Protein AF-A0A6A6KH48-F1 (afdb_monomer)

Nearest PDB structures (foldseek):
  6fg7-assembly2_B  TM=7.366E-01  e=2.816E-05  Arabidopsis thaliana
  4mn8-assembly1_A  TM=6.995E-01  e=1.441E-02  Arabidopsis thaliana
  6qwn-assembly2_B  TM=7.941E-01  e=2.959E-02  Arabidopsis thaliana
  6qxp-assembly4_D  TM=6.809E-01  e=1.587E-01  Arabidopsis
  6qwn-assembly3_C  TM=7.263E-01  e=3.901E-01  Arabidopsis thaliana

Structure (mmCIF, N/CA/C/O backbone):
data_AF-A0A6A6KH48-F1
#
_entry.id   AF-A0A6A6KH48-F1
#
loop_
_atom_site.group_PDB
_atom_site.id
_atom_site.type_symbol
_atom_site.label_atom_id
_atom_site.label_alt_id
_atom_site.label_comp_id
_atom_site.label_asym_id
_atom_site.label_entity_id
_atom_site.label_seq_id
_atom_site.pdbx_PDB_ins_code
_atom_site.Cartn_x
_atom_site.Cartn_y
_atom_site.Cartn_z
_atom_site.occupancy
_atom_site.B_iso_or_equiv
_atom_site.auth_seq_id
_atom_site.auth_comp_id
_atom_site.auth_asym_id
_atom_site.auth_atom_id
_atom_site.pdbx_PDB_model_num
ATOM 1 N N . MET A 1 1 ? 21.202 -3.342 -7.660 1.00 57.78 1 MET A N 1
ATOM 2 C CA . MET A 1 1 ? 19.992 -3.341 -6.816 1.00 57.78 1 MET A CA 1
ATOM 3 C C . MET A 1 1 ? 19.005 -4.214 -7.554 1.00 57.78 1 MET A C 1
ATOM 5 O O . MET A 1 1 ? 18.441 -3.749 -8.530 1.00 57.78 1 MET A O 1
ATOM 9 N N . GLU A 1 2 ? 18.923 -5.495 -7.211 1.00 64.00 2 GLU A N 1
ATOM 10 C CA . GLU A 1 2 ? 17.984 -6.399 -7.880 1.00 64.00 2 GLU A CA 1
ATOM 11 C C . GLU A 1 2 ? 16.726 -6.475 -7.026 1.00 64.00 2 GLU A C 1
ATOM 13 O O . GLU A 1 2 ? 16.739 -7.026 -5.925 1.00 64.00 2 GLU A O 1
ATOM 18 N N . LEU A 1 3 ? 15.670 -5.820 -7.511 1.00 76.50 3 LEU A N 1
ATOM 19 C CA . LEU A 1 3 ? 14.320 -6.083 -7.041 1.00 76.50 3 LEU A CA 1
ATOM 20 C C . LEU A 1 3 ? 13.912 -7.434 -7.623 1.00 76.50 3 LEU A C 1
ATOM 22 O O . LEU A 1 3 ? 14.024 -7.635 -8.829 1.00 76.50 3 LEU A O 1
ATOM 26 N N . SER A 1 4 ? 13.474 -8.355 -6.776 1.00 82.25 4 SER A N 1
ATOM 27 C CA . SER A 1 4 ? 13.043 -9.681 -7.226 1.00 82.25 4 SER A CA 1
ATOM 28 C C . SER A 1 4 ? 11.584 -9.661 -7.662 1.00 82.25 4 SER A C 1
ATOM 30 O O . SER A 1 4 ? 10.773 -9.049 -6.965 1.00 82.25 4 SER A O 1
ATOM 32 N N . GLY A 1 5 ? 11.233 -10.350 -8.754 1.00 84.81 5 GLY A N 1
ATOM 33 C CA . GLY A 1 5 ? 9.846 -10.578 -9.180 1.00 84.81 5 GLY A CA 1
ATOM 34 C C . GLY A 1 5 ? 9.162 -9.368 -9.833 1.00 84.81 5 GLY A C 1
ATOM 35 O O . GLY A 1 5 ? 7.945 -9.212 -9.730 1.00 84.81 5 GLY A O 1
ATOM 36 N N . LEU A 1 6 ? 9.943 -8.456 -10.420 1.00 90.75 6 LEU A N 1
ATOM 37 C CA . LEU A 1 6 ? 9.452 -7.333 -11.236 1.00 90.75 6 LEU A CA 1
ATOM 38 C C . LEU A 1 6 ? 9.896 -7.457 -12.704 1.00 90.75 6 LEU A C 1
ATOM 40 O O . LEU A 1 6 ? 9.805 -6.502 -13.466 1.00 90.75 6 LEU A O 1
ATOM 44 N N . GLU A 1 7 ? 10.379 -8.624 -13.125 1.00 92.50 7 GLU A N 1
ATOM 45 C CA . GLU A 1 7 ? 10.991 -8.853 -14.440 1.00 92.50 7 GLU A CA 1
ATOM 46 C C . GLU A 1 7 ? 9.991 -8.645 -15.591 1.00 92.50 7 GLU A C 1
ATOM 48 O O . GLU A 1 7 ? 10.371 -8.272 -16.698 1.00 92.50 7 GLU A O 1
ATOM 53 N N . SER A 1 8 ? 8.699 -8.847 -15.324 1.00 94.56 8 SER A N 1
ATOM 54 C CA . SER A 1 8 ? 7.602 -8.628 -16.278 1.00 94.56 8 SER A CA 1
ATOM 55 C C . SER A 1 8 ? 7.117 -7.174 -16.361 1.00 94.56 8 SER A C 1
ATOM 57 O O . SER A 1 8 ? 6.306 -6.853 -17.234 1.00 94.56 8 SER A O 1
ATOM 59 N N . TRP A 1 9 ? 7.576 -6.293 -15.466 1.00 94.38 9 TRP A N 1
ATOM 60 C CA . TRP A 1 9 ? 7.102 -4.916 -15.385 1.00 94.38 9 TRP A CA 1
ATOM 61 C C . TRP A 1 9 ? 7.766 -4.072 -16.464 1.00 94.38 9 TRP A C 1
ATOM 63 O O . TRP A 1 9 ? 8.947 -3.734 -16.393 1.00 94.38 9 TRP A O 1
ATOM 73 N N . ASN A 1 10 ? 6.981 -3.709 -17.470 1.00 92.56 10 ASN A N 1
ATOM 74 C CA . ASN A 1 10 ? 7.447 -2.936 -18.606 1.00 92.56 10 ASN A CA 1
ATOM 75 C C . ASN A 1 10 ? 6.444 -1.830 -18.925 1.00 92.56 10 ASN A C 1
ATOM 77 O O . ASN A 1 10 ? 5.284 -2.107 -19.214 1.00 92.56 10 ASN A O 1
ATOM 81 N N . SER A 1 11 ? 6.900 -0.577 -18.923 1.00 92.00 11 SER A N 1
ATOM 82 C CA . SER A 1 11 ? 6.059 0.597 -19.181 1.00 92.00 11 SER A CA 1
ATOM 83 C C . SER A 1 11 ? 5.429 0.626 -20.577 1.00 92.00 11 SER A C 1
ATOM 85 O O . SER A 1 11 ? 4.513 1.415 -20.803 1.00 92.00 11 SER A O 1
ATOM 87 N N . THR A 1 12 ? 5.891 -0.212 -21.511 1.00 95.25 12 THR A N 1
ATOM 88 C CA . THR A 1 12 ? 5.310 -0.337 -22.855 1.00 95.25 12 THR A CA 1
ATOM 89 C C . THR A 1 12 ? 4.220 -1.406 -22.964 1.00 95.25 12 THR A C 1
ATOM 91 O O . THR A 1 12 ? 3.587 -1.503 -24.016 1.00 95.25 12 THR A O 1
ATOM 94 N N . SER A 1 13 ? 3.981 -2.205 -21.917 1.00 92.44 13 SER A N 1
ATOM 95 C CA . SER A 1 13 ? 2.956 -3.253 -21.899 1.00 92.44 13 SER A CA 1
ATOM 96 C C . SER A 1 13 ? 1.802 -2.925 -20.951 1.00 92.44 13 SER A C 1
ATOM 98 O O . SER A 1 13 ? 1.909 -2.091 -20.052 1.00 92.44 13 SER A O 1
ATOM 100 N N . ASP A 1 14 ? 0.669 -3.596 -21.160 1.00 92.25 14 ASP A N 1
ATOM 101 C CA . ASP A 1 14 ? -0.470 -3.511 -20.249 1.00 92.25 14 ASP A CA 1
ATOM 102 C C . ASP A 1 14 ? -0.103 -4.120 -18.885 1.00 92.25 14 ASP A C 1
ATOM 104 O O . ASP A 1 14 ? 0.213 -5.311 -18.787 1.00 92.25 14 ASP A O 1
ATOM 108 N N . CYS A 1 15 ? -0.202 -3.298 -17.836 1.00 93.06 15 CYS A N 1
ATOM 109 C CA . CYS A 1 15 ? 0.113 -3.666 -16.459 1.00 93.06 15 CYS A CA 1
ATOM 110 C C . CYS A 1 15 ? -0.681 -4.860 -15.929 1.00 93.06 15 CYS A C 1
ATOM 112 O O . CYS A 1 15 ? -0.231 -5.539 -15.013 1.00 93.06 15 CYS A O 1
ATOM 114 N N . CYS A 1 16 ? -1.831 -5.170 -16.525 1.00 93.81 16 CYS A N 1
ATOM 115 C CA . CYS A 1 16 ? -2.635 -6.322 -16.146 1.00 93.81 16 CYS A CA 1
ATOM 116 C C . CYS A 1 16 ? -1.995 -7.669 -16.517 1.00 93.81 16 CYS A C 1
ATOM 118 O O . CYS A 1 16 ? -2.468 -8.707 -16.051 1.00 93.81 16 CYS A O 1
ATOM 120 N N . HIS A 1 17 ? -0.921 -7.652 -17.314 1.00 93.06 17 HIS A N 1
ATOM 121 C CA . HIS A 1 17 ? -0.080 -8.813 -17.608 1.00 93.06 17 HIS A CA 1
ATOM 122 C C . HIS A 1 17 ? 1.197 -8.861 -16.764 1.00 93.06 17 HIS A C 1
ATOM 124 O O . HIS A 1 17 ? 1.935 -9.841 -16.850 1.00 93.06 17 HIS A O 1
ATOM 130 N N . TRP A 1 18 ? 1.483 -7.823 -15.974 1.00 95.25 18 TRP A N 1
ATOM 131 C CA . TRP A 1 18 ? 2.636 -7.839 -15.086 1.00 95.25 18 TRP A CA 1
ATOM 132 C C . TRP A 1 18 ? 2.400 -8.853 -13.970 1.00 95.25 18 TRP A C 1
ATOM 134 O O . TRP A 1 18 ? 1.316 -8.946 -13.386 1.00 95.25 18 TRP A O 1
ATOM 144 N N . GLU A 1 19 ? 3.436 -9.615 -13.646 1.00 94.19 19 GLU A N 1
ATOM 145 C CA . GLU A 1 19 ? 3.440 -10.443 -12.452 1.00 94.19 19 GLU A CA 1
ATOM 146 C C . GLU A 1 19 ? 3.112 -9.582 -11.238 1.00 94.19 19 GLU A C 1
ATOM 148 O O . GLU A 1 19 ? 3.471 -8.404 -11.165 1.00 94.19 19 GLU A O 1
ATOM 153 N N . ARG A 1 20 ? 2.400 -10.191 -10.284 1.00 95.69 20 ARG A N 1
ATOM 154 C CA . ARG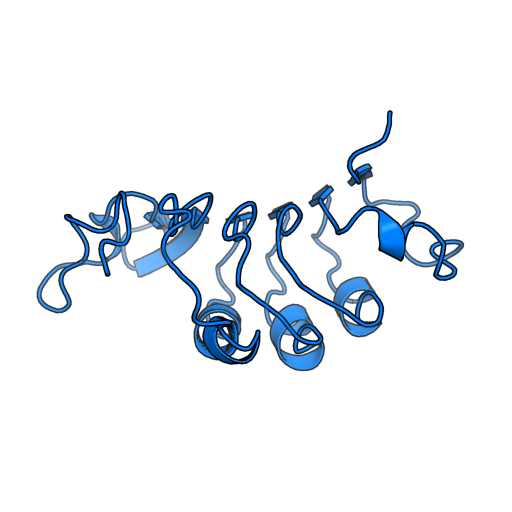 A 1 20 ? 1.967 -9.553 -9.032 1.00 95.69 20 ARG A CA 1
ATOM 155 C C . ARG A 1 20 ? 0.955 -8.413 -9.178 1.00 95.69 20 ARG A C 1
ATOM 157 O O . ARG A 1 20 ? 0.502 -7.871 -8.169 1.00 95.69 20 ARG A O 1
ATOM 164 N N . VAL A 1 21 ? 0.509 -8.123 -10.396 1.00 96.25 21 VAL A N 1
ATOM 165 C CA . VAL A 1 21 ? -0.643 -7.265 -10.669 1.00 96.25 21 VAL A CA 1
ATOM 166 C C . VAL A 1 21 ? -1.827 -8.152 -11.057 1.00 96.25 21 VAL A C 1
ATOM 168 O O . VAL A 1 21 ? -1.708 -9.079 -11.854 1.00 96.25 21 VAL A O 1
ATOM 171 N N . ARG A 1 22 ? -3.010 -7.901 -10.487 1.00 96.25 22 ARG A N 1
ATOM 172 C CA . ARG A 1 22 ? -4.270 -8.412 -11.054 1.00 96.25 22 ARG A CA 1
ATOM 173 C C . ARG A 1 22 ? -5.224 -7.268 -11.301 1.00 96.25 22 ARG A C 1
ATOM 175 O O . ARG A 1 22 ? -5.400 -6.399 -10.443 1.00 96.25 22 ARG A O 1
ATOM 182 N N . CYS A 1 23 ? -5.904 -7.349 -12.434 1.00 95.25 23 CYS A N 1
ATOM 183 C CA . CYS A 1 23 ? -6.929 -6.404 -12.827 1.00 95.25 23 CYS A CA 1
ATOM 184 C C . CYS A 1 23 ? -8.312 -7.044 -12.908 1.00 95.25 23 CYS A C 1
ATOM 186 O O . CYS A 1 23 ? -8.451 -8.234 -13.187 1.00 95.25 23 CYS A O 1
ATOM 188 N N . HIS A 1 24 ? -9.334 -6.209 -12.767 1.00 91.00 24 HIS A N 1
ATOM 189 C CA . HIS A 1 24 ? -10.700 -6.501 -13.177 1.00 91.00 24 HIS A CA 1
ATOM 190 C C . HIS A 1 24 ? -10.957 -5.830 -14.538 1.00 91.00 24 HIS A C 1
ATOM 192 O O . HIS A 1 24 ? -10.809 -4.613 -14.664 1.00 91.00 24 HIS A O 1
ATOM 198 N N . ASN A 1 25 ? -11.330 -6.621 -15.554 1.00 78.69 25 ASN A N 1
ATOM 199 C CA . ASN A 1 25 ? -11.654 -6.170 -16.919 1.00 78.69 25 ASN A CA 1
ATOM 200 C C . ASN A 1 25 ? -10.556 -5.289 -17.554 1.00 78.69 25 ASN A C 1
ATOM 202 O O . ASN A 1 25 ? -10.840 -4.212 -18.071 1.00 78.69 25 ASN A O 1
ATOM 206 N N . SER A 1 26 ? -9.301 -5.745 -17.462 1.00 69.06 26 SER A N 1
ATOM 207 C CA . SER A 1 26 ? -8.091 -5.206 -18.121 1.00 69.06 26 SER A CA 1
ATOM 208 C C . SER A 1 26 ? -7.739 -3.724 -17.912 1.00 69.06 26 SER A C 1
ATOM 210 O O . SER A 1 26 ? -6.793 -3.247 -18.518 1.00 69.06 26 SER A O 1
ATOM 212 N N . GLN A 1 27 ? -8.451 -2.969 -17.068 1.00 74.94 27 GLN A N 1
ATOM 213 C CA . GLN A 1 27 ? -8.149 -1.538 -16.852 1.00 74.94 27 GLN A CA 1
ATOM 214 C C . GLN A 1 27 ? -8.190 -1.090 -15.390 1.00 74.94 27 GLN A C 1
ATOM 216 O O . GLN A 1 27 ? -7.888 0.060 -15.080 1.00 74.94 27 GLN A O 1
ATOM 221 N N . LYS A 1 28 ? -8.587 -1.971 -14.467 1.00 89.94 28 LYS A N 1
ATOM 222 C CA . LYS A 1 28 ? -8.730 -1.628 -13.049 1.00 89.94 28 LYS A CA 1
ATOM 223 C C . LYS A 1 28 ? -7.870 -2.549 -12.213 1.00 89.94 28 LYS A C 1
ATOM 225 O O . LYS A 1 28 ? -8.266 -3.687 -11.978 1.00 89.94 28 LYS A O 1
ATOM 230 N N . VAL A 1 29 ? -6.715 -2.067 -11.761 1.00 95.94 29 VAL A N 1
ATOM 231 C CA . VAL A 1 29 ? -5.842 -2.821 -10.853 1.00 95.94 29 VAL A CA 1
ATOM 232 C C . VAL A 1 29 ? -6.577 -3.045 -9.532 1.00 95.94 29 VAL A C 1
ATOM 234 O O . VAL A 1 29 ? -6.911 -2.096 -8.826 1.00 95.94 29 VAL A O 1
ATOM 237 N N . THR A 1 30 ? -6.857 -4.302 -9.204 1.00 97.38 30 THR A N 1
ATOM 238 C CA . THR A 1 30 ? -7.584 -4.698 -7.988 1.00 97.38 30 THR A CA 1
ATOM 239 C C . THR A 1 30 ? -6.691 -5.381 -6.962 1.00 97.38 30 THR A C 1
ATOM 241 O O . THR A 1 30 ? -7.030 -5.403 -5.781 1.00 97.38 30 THR A O 1
ATOM 244 N N . ARG A 1 31 ? -5.562 -5.951 -7.388 1.00 97.75 31 ARG A N 1
ATOM 245 C CA . ARG A 1 31 ? -4.588 -6.583 -6.496 1.00 97.75 31 ARG A CA 1
ATOM 246 C C . ARG A 1 31 ? -3.186 -6.182 -6.904 1.00 97.75 31 ARG A C 1
ATOM 248 O O . ARG A 1 31 ? -2.842 -6.298 -8.079 1.00 97.75 31 ARG A O 1
ATOM 255 N N . LEU A 1 32 ? -2.410 -5.764 -5.916 1.00 97.69 32 LEU A N 1
ATOM 256 C CA . LEU A 1 32 ? -1.000 -5.460 -6.058 1.00 97.69 32 LEU A CA 1
ATOM 257 C C . LEU A 1 32 ? -0.225 -6.167 -4.943 1.00 97.69 32 LEU A C 1
ATOM 259 O O . LEU A 1 32 ? -0.528 -5.982 -3.765 1.00 97.69 32 LEU A O 1
ATOM 263 N N . ASP A 1 33 ? 0.716 -7.019 -5.335 1.00 97.00 33 ASP A N 1
ATOM 264 C CA . ASP A 1 33 ? 1.464 -7.908 -4.445 1.00 97.00 33 ASP A CA 1
ATOM 265 C C . ASP A 1 33 ? 2.960 -7.552 -4.485 1.00 97.00 33 ASP A C 1
ATOM 267 O O . ASP A 1 33 ? 3.709 -7.988 -5.348 1.00 97.00 33 ASP A O 1
ATOM 271 N N . LEU A 1 34 ? 3.392 -6.671 -3.590 1.00 94.69 34 LEU A N 1
ATOM 272 C CA . LEU A 1 34 ? 4.764 -6.162 -3.490 1.00 94.69 34 LEU A CA 1
ATOM 273 C C . LEU A 1 34 ? 5.470 -6.732 -2.258 1.00 94.69 34 LEU A C 1
ATOM 275 O O . LEU A 1 34 ? 6.318 -6.068 -1.660 1.00 94.69 34 LEU A O 1
ATOM 279 N N . PHE A 1 35 ? 5.101 -7.947 -1.858 1.00 93.44 35 PHE A N 1
ATOM 280 C CA . PHE A 1 35 ? 5.777 -8.671 -0.795 1.00 93.44 35 PHE A CA 1
ATOM 281 C C . PHE A 1 35 ? 7.225 -8.984 -1.200 1.00 93.44 35 PHE A C 1
ATOM 283 O O . PHE A 1 35 ? 7.472 -9.477 -2.304 1.00 93.44 35 PHE A O 1
ATOM 290 N N . HIS A 1 36 ? 8.178 -8.748 -0.292 1.00 91.00 36 HIS A N 1
ATOM 291 C CA . HIS A 1 36 ? 9.559 -9.239 -0.409 1.00 91.00 36 HIS A CA 1
ATOM 292 C C . HIS A 1 36 ? 10.249 -8.895 -1.748 1.00 91.00 36 HIS A C 1
ATOM 294 O O . HIS A 1 36 ? 10.901 -9.733 -2.377 1.00 91.00 36 HIS A O 1
ATOM 300 N N . LEU A 1 37 ? 10.123 -7.642 -2.202 1.00 87.56 37 LEU A N 1
ATOM 301 C CA . LEU A 1 37 ? 10.805 -7.155 -3.409 1.00 87.56 37 LEU A CA 1
ATOM 302 C C . LEU A 1 37 ? 12.311 -7.017 -3.208 1.00 87.56 37 LEU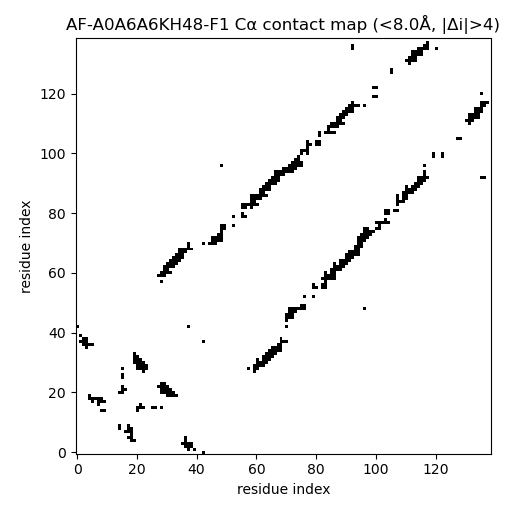 A C 1
ATOM 304 O O . LEU A 1 37 ? 13.065 -7.107 -4.175 1.00 87.56 37 LEU A O 1
ATOM 308 N N . THR A 1 38 ? 12.752 -6.796 -1.973 1.00 78.00 38 THR A N 1
ATOM 309 C CA . THR A 1 38 ? 14.140 -6.500 -1.597 1.00 78.00 38 THR A CA 1
ATOM 310 C C . THR A 1 38 ? 14.748 -7.637 -0.762 1.00 78.00 38 THR A C 1
ATOM 312 O O . THR A 1 38 ? 15.027 -7.454 0.420 1.00 78.00 38 THR A O 1
ATOM 315 N N . PRO A 1 39 ? 15.001 -8.822 -1.356 1.00 65.94 39 PRO A N 1
ATOM 316 C CA . PRO A 1 39 ? 15.526 -9.988 -0.637 1.00 65.94 39 PRO A CA 1
ATOM 317 C C . PRO A 1 39 ? 16.997 -9.838 -0.217 1.00 65.94 39 PRO A C 1
ATOM 319 O O . PRO A 1 39 ? 17.510 -10.621 0.582 1.00 65.94 39 PRO A O 1
ATOM 322 N N . SER A 1 40 ? 17.721 -8.869 -0.785 1.00 62.53 40 SER A N 1
ATOM 323 C CA . SER A 1 40 ? 19.152 -8.720 -0.542 1.00 62.53 40 SER A CA 1
ATOM 324 C C . SER A 1 40 ? 19.436 -7.947 0.746 1.00 62.53 40 SER A C 1
ATOM 326 O O . SER A 1 40 ? 19.304 -6.725 0.797 1.00 62.53 40 SER A O 1
ATOM 328 N N . LEU A 1 41 ? 19.978 -8.656 1.741 1.00 55.38 41 LEU A N 1
ATOM 329 C CA . LEU A 1 41 ? 20.570 -8.101 2.971 1.00 55.38 41 LEU A CA 1
ATOM 330 C C . LEU A 1 41 ? 21.716 -7.099 2.712 1.00 55.38 41 LEU A C 1
ATOM 332 O O . LEU A 1 41 ? 22.147 -6.400 3.627 1.00 55.38 41 LEU A O 1
ATOM 336 N N . ALA A 1 42 ? 22.236 -7.020 1.480 1.00 56.16 42 ALA A N 1
ATOM 337 C CA . ALA A 1 42 ? 23.272 -6.059 1.101 1.00 56.16 42 ALA A CA 1
ATOM 338 C C . ALA A 1 42 ? 22.730 -4.628 0.921 1.00 56.16 42 ALA A C 1
ATOM 340 O O . ALA A 1 42 ? 23.510 -3.687 0.733 1.00 56.16 42 ALA A O 1
ATOM 341 N N . MET A 1 43 ? 21.408 -4.438 0.966 1.00 60.56 43 MET A N 1
ATOM 342 C CA . MET A 1 43 ? 20.790 -3.130 0.807 1.00 60.56 43 MET A CA 1
ATOM 343 C C . MET A 1 43 ? 20.932 -2.311 2.101 1.00 60.56 43 MET A C 1
ATOM 345 O O . MET A 1 43 ? 20.138 -2.397 3.026 1.00 60.56 43 MET A O 1
ATOM 349 N N . LYS A 1 44 ? 21.974 -1.475 2.172 1.00 61.53 44 LYS A N 1
ATOM 350 C CA . LYS A 1 44 ? 22.143 -0.490 3.263 1.00 61.53 44 LYS A CA 1
ATOM 351 C C . LYS A 1 44 ? 21.215 0.721 3.128 1.00 61.53 44 LYS A C 1
ATOM 353 O O . LYS A 1 44 ? 21.099 1.515 4.058 1.00 61.53 44 LYS A O 1
ATOM 358 N N . THR A 1 45 ? 20.612 0.909 1.957 1.00 71.25 45 THR A N 1
ATOM 359 C CA . THR A 1 45 ? 19.846 2.112 1.644 1.00 71.25 45 THR A CA 1
ATOM 360 C C . THR A 1 45 ? 18.427 1.976 2.158 1.00 71.25 45 THR A C 1
ATOM 362 O O . THR A 1 45 ? 17.635 1.191 1.644 1.00 71.25 45 THR A O 1
ATOM 365 N N . LEU A 1 46 ? 18.110 2.780 3.163 1.00 80.19 46 LEU A N 1
ATOM 366 C CA . LEU A 1 46 ? 16.755 2.922 3.661 1.00 80.19 46 LEU A CA 1
ATOM 367 C C . LEU A 1 46 ? 15.907 3.715 2.657 1.00 80.19 46 LEU A C 1
ATOM 369 O O . LEU A 1 46 ? 16.345 4.746 2.142 1.00 80.19 46 LEU A O 1
ATOM 373 N N . VAL A 1 47 ? 14.683 3.255 2.411 1.00 88.44 47 VAL A N 1
ATOM 374 C CA . VAL A 1 47 ? 13.727 3.885 1.493 1.00 88.44 47 VAL A CA 1
ATOM 375 C C . VAL A 1 47 ? 12.616 4.517 2.320 1.00 88.44 47 VAL A C 1
ATOM 377 O O . VAL A 1 47 ? 12.024 3.855 3.164 1.00 88.44 47 VAL A O 1
ATOM 380 N N . LYS A 1 48 ? 12.326 5.803 2.115 1.00 92.06 48 LYS A N 1
ATOM 381 C CA . LYS A 1 48 ? 11.216 6.456 2.823 1.00 92.06 48 LYS A CA 1
ATOM 382 C C . LYS A 1 48 ? 9.871 5.904 2.347 1.00 92.06 48 LYS A C 1
ATOM 384 O O . LYS A 1 48 ? 9.694 5.649 1.158 1.00 92.06 48 LYS A O 1
ATOM 389 N N . SER A 1 49 ? 8.918 5.795 3.264 1.00 91.75 49 SER A N 1
ATOM 390 C CA . SER A 1 49 ? 7.526 5.396 3.026 1.00 91.75 49 SER A CA 1
ATOM 391 C C . SER A 1 49 ? 6.821 6.234 1.953 1.00 91.75 49 SER A C 1
ATOM 393 O O . SER A 1 49 ? 5.899 5.733 1.314 1.00 91.75 49 SER A O 1
ATOM 395 N N . ASP A 1 50 ? 7.291 7.455 1.677 1.00 90.31 50 ASP A N 1
ATOM 396 C CA . ASP A 1 50 ? 6.823 8.311 0.576 1.00 90.31 50 ASP A CA 1
ATOM 397 C C . ASP A 1 50 ? 6.869 7.617 -0.798 1.00 90.31 50 ASP A C 1
ATOM 399 O O . ASP A 1 50 ? 6.080 7.949 -1.683 1.00 90.31 50 ASP A O 1
ATOM 403 N N . VAL A 1 51 ? 7.733 6.607 -0.979 1.00 90.06 51 VAL A N 1
ATOM 404 C CA . VAL A 1 51 ? 7.785 5.784 -2.203 1.00 90.06 51 VAL A CA 1
ATOM 405 C C . VAL A 1 51 ? 6.453 5.081 -2.504 1.00 90.06 51 VAL A C 1
ATOM 407 O O . VAL A 1 51 ? 6.175 4.741 -3.651 1.00 90.06 51 VAL A O 1
ATOM 410 N N . LEU A 1 52 ? 5.609 4.885 -1.485 1.00 92.25 52 LEU A N 1
ATOM 411 C CA . LEU A 1 52 ? 4.298 4.247 -1.597 1.00 92.25 52 LEU A CA 1
ATOM 412 C C . LEU A 1 52 ? 3.209 5.209 -2.092 1.00 92.25 52 LEU A C 1
ATOM 414 O O . LEU A 1 52 ? 2.134 4.755 -2.479 1.00 92.25 52 LEU A O 1
ATOM 418 N N . ALA A 1 53 ? 3.461 6.524 -2.113 1.00 93.06 53 ALA A N 1
ATOM 419 C CA . ALA A 1 53 ? 2.454 7.530 -2.452 1.00 93.06 53 ALA A CA 1
ATOM 420 C C . ALA A 1 53 ? 1.751 7.299 -3.808 1.00 93.06 53 ALA A C 1
ATOM 422 O O . ALA A 1 53 ? 0.529 7.455 -3.868 1.00 93.06 53 ALA A O 1
ATOM 423 N N . PRO A 1 54 ? 2.436 6.869 -4.889 1.00 93.75 54 PRO A N 1
ATOM 424 C CA . PRO A 1 54 ? 1.765 6.548 -6.147 1.00 93.75 54 PRO A CA 1
ATOM 425 C C . PRO A 1 54 ? 0.715 5.436 -6.012 1.00 93.75 54 PRO A C 1
ATOM 427 O O . PRO A 1 54 ? -0.335 5.520 -6.647 1.00 93.75 54 PRO A O 1
ATOM 430 N N . LEU A 1 55 ? 0.952 4.441 -5.148 1.00 94.31 55 LEU A N 1
ATOM 431 C CA . LEU A 1 55 ? 0.047 3.303 -4.941 1.00 94.31 55 LEU A CA 1
ATOM 432 C C . LEU A 1 55 ? -1.303 3.749 -4.374 1.00 94.31 55 LEU A C 1
ATOM 434 O O . LEU A 1 55 ? -2.341 3.173 -4.692 1.00 94.31 55 LEU A O 1
ATOM 438 N N . PHE A 1 56 ? -1.299 4.818 -3.580 1.00 93.06 56 PHE A N 1
ATOM 439 C CA . PHE A 1 56 ? -2.492 5.374 -2.950 1.00 93.06 56 PHE A CA 1
ATOM 440 C C . PHE A 1 56 ? -3.456 6.055 -3.932 1.00 93.06 56 PHE A C 1
ATOM 442 O O . PHE A 1 56 ? -4.590 6.356 -3.566 1.00 93.06 56 PHE A O 1
ATOM 449 N N . HIS A 1 57 ? -3.065 6.253 -5.195 1.00 94.06 57 HIS A N 1
ATOM 450 C CA . HIS A 1 57 ? -3.970 6.720 -6.252 1.00 94.06 57 HIS A CA 1
ATOM 451 C C . HIS A 1 57 ? -4.796 5.588 -6.881 1.00 94.06 57 HIS A C 1
ATOM 453 O O . HIS A 1 57 ? -5.759 5.853 -7.601 1.00 94.06 57 HIS A O 1
ATOM 459 N N . LEU A 1 58 ? -4.466 4.324 -6.600 1.00 94.31 58 LEU A N 1
ATOM 460 C CA . LEU A 1 58 ? -5.156 3.160 -7.149 1.00 94.31 58 LEU A CA 1
ATOM 461 C C . LEU A 1 58 ? -6.424 2.841 -6.340 1.00 94.31 58 LEU A C 1
ATOM 463 O O . LEU A 1 58 ? -6.516 1.823 -5.659 1.00 94.31 58 LEU A O 1
ATOM 467 N N . GLN A 1 59 ? -7.440 3.702 -6.440 1.00 94.50 59 GLN A N 1
ATOM 468 C CA . GLN A 1 59 ? -8.709 3.581 -5.697 1.00 94.50 59 GLN A CA 1
ATOM 469 C C . GLN A 1 59 ? -9.491 2.285 -5.990 1.00 94.50 59 GLN A C 1
ATOM 471 O O . GLN A 1 59 ? -10.445 1.948 -5.286 1.00 94.50 59 GLN A O 1
ATOM 476 N N . THR A 1 60 ? -9.114 1.554 -7.040 1.00 96.06 60 THR A N 1
ATOM 477 C CA . THR A 1 60 ? -9.680 0.251 -7.405 1.00 96.06 60 THR A CA 1
ATOM 478 C C . THR A 1 60 ? -9.075 -0.917 -6.628 1.00 96.06 60 THR A C 1
ATOM 480 O O . THR A 1 60 ? -9.594 -2.028 -6.740 1.00 96.06 60 THR A O 1
ATOM 483 N N . LEU A 1 61 ? -8.004 -0.698 -5.855 1.00 97.44 61 LEU A N 1
ATOM 484 C CA . LEU A 1 61 ? -7.365 -1.750 -5.071 1.00 97.44 61 LEU A CA 1
ATOM 485 C C . LEU A 1 61 ? -8.323 -2.337 -4.036 1.00 97.44 61 LEU A C 1
ATOM 487 O O . LEU A 1 61 ? -8.969 -1.629 -3.270 1.00 97.44 61 LEU A O 1
ATOM 491 N N . ILE A 1 62 ? -8.350 -3.664 -4.015 1.00 97.62 62 ILE A N 1
ATOM 492 C CA . ILE A 1 62 ? -9.029 -4.514 -3.035 1.00 97.62 62 ILE A CA 1
ATOM 493 C C . ILE A 1 62 ? -7.982 -5.185 -2.137 1.00 97.62 62 ILE A C 1
ATOM 495 O O . ILE A 1 62 ? -8.219 -5.398 -0.949 1.00 97.62 62 ILE A O 1
ATOM 499 N N . PHE A 1 63 ? -6.810 -5.493 -2.694 1.00 98.06 63 PHE A N 1
ATOM 500 C CA . PHE A 1 63 ? -5.698 -6.135 -2.002 1.00 98.06 63 PHE A CA 1
ATOM 501 C C . PHE A 1 63 ? -4.404 -5.368 -2.266 1.00 98.06 63 PHE A C 1
ATOM 503 O O . PHE A 1 63 ? -4.041 -5.165 -3.428 1.00 98.06 63 PHE A O 1
ATOM 510 N N . LEU A 1 64 ? -3.699 -5.013 -1.194 1.00 97.94 64 LEU A N 1
ATOM 511 C CA . LEU A 1 64 ? -2.361 -4.439 -1.244 1.00 97.94 64 LEU A CA 1
ATOM 512 C C . LEU A 1 64 ? -1.454 -5.169 -0.253 1.00 97.94 64 LEU A C 1
ATOM 514 O O . LEU A 1 64 ? -1.739 -5.199 0.943 1.00 97.94 64 LEU A O 1
ATOM 518 N N . ASP A 1 65 ? -0.357 -5.720 -0.758 1.00 97.31 65 ASP A N 1
ATOM 519 C CA . ASP A 1 65 ? 0.719 -6.267 0.063 1.00 97.31 65 ASP A CA 1
ATOM 520 C C . ASP A 1 65 ? 2.008 -5.501 -0.225 1.00 97.31 65 ASP A C 1
ATOM 522 O O . ASP A 1 65 ? 2.425 -5.405 -1.372 1.00 97.31 65 ASP A O 1
ATOM 526 N N . ILE A 1 66 ? 2.596 -4.900 0.804 1.00 94.56 66 ILE A N 1
ATOM 527 C CA . ILE A 1 66 ? 3.894 -4.208 0.773 1.00 94.56 66 ILE A CA 1
ATOM 528 C C . ILE A 1 66 ? 4.820 -4.749 1.870 1.00 94.56 66 ILE A C 1
ATOM 530 O O . ILE A 1 66 ? 5.783 -4.089 2.277 1.00 94.56 66 ILE A O 1
ATOM 534 N N . SER A 1 67 ? 4.487 -5.914 2.420 1.00 93.69 67 SER A N 1
ATOM 535 C CA . SER A 1 67 ? 5.149 -6.477 3.585 1.00 93.69 67 SER A CA 1
ATOM 536 C C . SER A 1 67 ? 6.514 -7.088 3.234 1.00 93.69 67 SER A C 1
ATOM 538 O O . SER A 1 67 ? 6.838 -7.350 2.076 1.00 93.69 67 SER A O 1
ATOM 540 N N . TYR A 1 68 ? 7.364 -7.262 4.244 1.00 91.19 68 TYR A N 1
ATOM 541 C CA . TYR A 1 68 ? 8.676 -7.920 4.129 1.00 91.19 68 TYR A CA 1
ATOM 542 C C . TYR A 1 68 ? 9.653 -7.289 3.133 1.00 91.19 68 TYR A C 1
ATOM 544 O O . TYR A 1 68 ? 10.529 -7.970 2.605 1.00 91.19 68 TYR A O 1
ATOM 552 N N . ASN A 1 69 ? 9.561 -5.977 2.904 1.00 88.75 69 ASN A N 1
ATOM 553 C CA . ASN A 1 69 ? 10.595 -5.254 2.165 1.00 88.75 69 ASN A CA 1
ATOM 554 C C . ASN A 1 69 ? 11.750 -4.791 3.075 1.00 88.75 69 ASN A C 1
ATOM 556 O O . 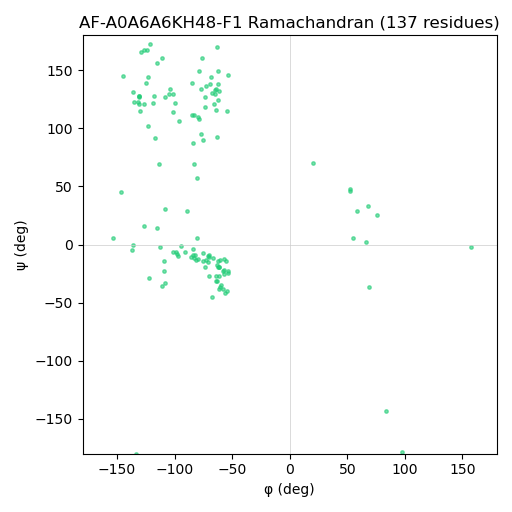ASN A 1 69 ? 12.794 -4.376 2.577 1.00 88.75 69 ASN A O 1
ATOM 560 N N . GLY A 1 70 ? 11.612 -4.870 4.405 1.00 87.75 70 GLY A N 1
ATOM 561 C CA . GLY A 1 70 ? 12.684 -4.680 5.396 1.00 87.75 70 GLY A CA 1
ATOM 562 C C . GLY A 1 70 ? 13.237 -3.253 5.536 1.00 87.75 70 GLY A C 1
ATOM 563 O O . GLY A 1 70 ? 13.511 -2.805 6.645 1.00 87.75 70 GLY A O 1
ATOM 564 N N . HIS A 1 71 ? 13.350 -2.500 4.442 1.00 86.81 71 HIS A N 1
ATOM 565 C CA . HIS A 1 71 ? 14.050 -1.216 4.347 1.00 86.81 71 HIS A CA 1
ATOM 566 C C . HIS A 1 71 ? 13.123 -0.023 4.091 1.00 86.81 71 HIS A C 1
ATOM 568 O O . HIS A 1 71 ? 13.604 1.111 4.028 1.00 86.81 71 HIS A O 1
ATOM 574 N N . ILE A 1 72 ? 11.813 -0.254 3.944 1.00 90.00 72 ILE A N 1
ATOM 575 C CA . ILE A 1 72 ? 10.824 0.827 3.885 1.00 90.00 72 ILE A CA 1
ATOM 576 C C . ILE A 1 72 ? 10.673 1.394 5.297 1.00 90.00 72 ILE A C 1
ATOM 578 O O . ILE A 1 72 ? 10.288 0.663 6.207 1.00 90.00 72 ILE A O 1
ATOM 582 N N . GLN A 1 73 ? 10.991 2.674 5.479 1.00 91.38 73 GLN A N 1
ATOM 583 C CA . GLN A 1 73 ? 11.026 3.345 6.777 1.00 91.38 73 GLN A CA 1
ATOM 584 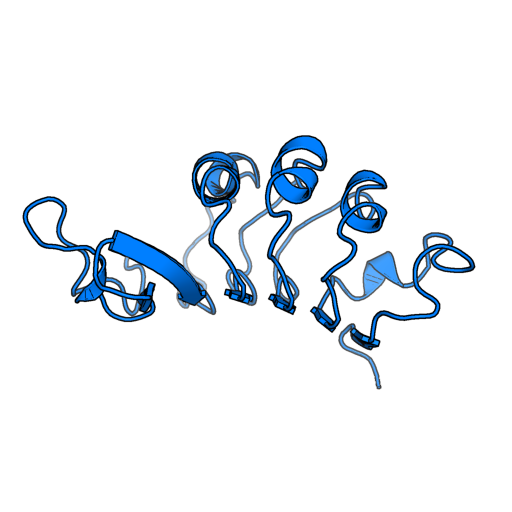C C . GLN A 1 73 ? 10.249 4.660 6.810 1.00 91.38 73 GLN A C 1
ATOM 586 O O . GLN A 1 73 ? 9.965 5.257 5.774 1.00 91.38 73 GLN A O 1
ATOM 591 N N . GLY A 1 74 ? 10.000 5.159 8.018 1.00 91.69 74 GLY A N 1
ATOM 592 C CA . GLY A 1 74 ? 9.216 6.371 8.250 1.00 91.69 74 GLY A CA 1
ATOM 593 C C . GLY A 1 74 ? 7.761 6.061 8.594 1.00 91.69 74 GLY A C 1
ATOM 594 O O . GLY A 1 74 ? 7.367 4.901 8.716 1.00 91.69 74 GLY A O 1
ATOM 595 N N . GLU A 1 75 ? 6.971 7.112 8.781 1.00 91.50 75 GLU A N 1
ATOM 596 C CA . GLU A 1 75 ? 5.534 7.000 9.043 1.00 91.50 75 GLU A CA 1
ATOM 597 C C . GLU A 1 75 ? 4.769 6.733 7.748 1.00 91.50 75 GLU A C 1
ATOM 599 O O . GLU A 1 75 ? 5.172 7.185 6.676 1.00 91.50 75 GLU A O 1
ATOM 604 N N . ILE A 1 76 ? 3.644 6.023 7.813 1.00 89.38 76 ILE A N 1
ATOM 605 C CA . ILE A 1 76 ? 2.822 5.835 6.615 1.00 89.38 76 ILE A CA 1
ATOM 606 C C . ILE A 1 76 ? 2.010 7.103 6.329 1.00 89.38 76 ILE A C 1
ATOM 608 O O . ILE A 1 76 ? 1.338 7.604 7.233 1.00 89.38 76 ILE A O 1
ATOM 612 N N . PRO A 1 77 ? 1.962 7.579 5.069 1.00 88.38 77 PRO A N 1
ATOM 613 C CA . PRO A 1 77 ? 1.092 8.683 4.676 1.00 88.38 77 PRO A CA 1
ATOM 614 C C . PRO A 1 77 ? -0.401 8.333 4.841 1.00 88.38 77 PRO A C 1
ATOM 616 O O . PRO A 1 77 ? -1.045 7.797 3.937 1.00 88.38 77 PRO A O 1
ATOM 619 N N . GLY A 1 78 ? -0.980 8.663 5.999 1.00 86.38 78 GLY A N 1
ATOM 620 C CA . GLY A 1 78 ? -2.368 8.330 6.343 1.00 86.38 78 GLY A CA 1
ATOM 621 C C . GLY A 1 78 ? -3.415 8.865 5.366 1.00 86.38 78 GLY A C 1
ATOM 622 O O . GLY A 1 78 ? -4.376 8.171 5.039 1.00 86.38 78 GLY A O 1
ATOM 623 N N . VAL A 1 79 ? -3.207 10.080 4.848 1.00 87.38 79 VAL A N 1
ATOM 624 C CA . VAL A 1 79 ? -4.106 10.707 3.862 1.00 87.38 79 VAL A CA 1
ATOM 625 C C . VAL A 1 79 ? -4.181 9.883 2.574 1.00 87.38 79 VAL A C 1
ATOM 627 O O . VAL A 1 79 ? -5.260 9.727 2.009 1.00 87.38 79 VAL A O 1
ATOM 630 N N . GLY A 1 80 ? -3.056 9.312 2.137 1.00 90.38 80 GLY A N 1
ATOM 631 C CA . GLY A 1 80 ? -3.021 8.435 0.971 1.00 90.38 80 GLY A CA 1
ATOM 632 C C . GLY A 1 80 ? -3.768 7.126 1.219 1.00 90.38 80 GLY A C 1
ATOM 633 O O . GLY A 1 80 ? -4.598 6.730 0.404 1.00 90.38 80 GLY A O 1
ATOM 634 N N . LEU A 1 81 ? -3.554 6.488 2.375 1.00 89.75 81 LEU A N 1
ATOM 635 C CA . LEU A 1 81 ? -4.257 5.250 2.732 1.00 89.75 81 LEU A CA 1
ATOM 636 C C . LEU A 1 81 ? -5.782 5.401 2.711 1.00 89.75 81 LEU A C 1
ATOM 638 O O . LEU A 1 81 ? -6.464 4.529 2.179 1.00 89.75 81 LEU A O 1
ATOM 642 N N . ALA A 1 82 ? -6.322 6.511 3.224 1.00 91.12 82 ALA A N 1
ATOM 643 C CA . ALA A 1 82 ? -7.766 6.766 3.199 1.00 91.12 82 ALA A CA 1
ATOM 644 C C . ALA A 1 82 ? -8.359 6.874 1.783 1.00 91.12 82 ALA A C 1
ATOM 646 O O . ALA A 1 82 ? -9.565 6.701 1.609 1.00 91.12 82 ALA A O 1
ATOM 647 N N . ASN A 1 83 ? -7.534 7.121 0.762 1.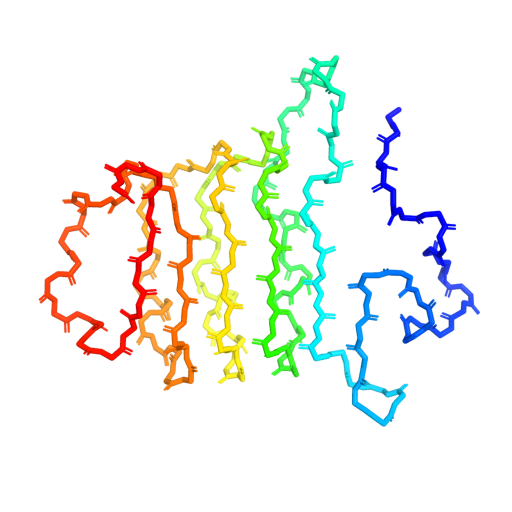00 95.44 83 ASN A N 1
ATOM 648 C CA . ASN A 1 83 ? -7.985 7.163 -0.625 1.00 95.44 83 ASN A CA 1
ATOM 649 C C . ASN A 1 83 ? -8.298 5.762 -1.187 1.00 95.44 83 ASN A C 1
ATOM 651 O O . ASN A 1 83 ? -9.049 5.629 -2.154 1.00 95.44 83 ASN A O 1
ATOM 655 N N . LEU A 1 84 ? -7.779 4.696 -0.568 1.00 95.56 84 LEU A N 1
ATOM 656 C CA . LEU A 1 84 ? -8.009 3.308 -0.975 1.00 95.56 84 LEU A CA 1
ATOM 657 C C . LEU A 1 84 ? -9.366 2.783 -0.474 1.00 95.56 84 LEU A C 1
ATOM 659 O O . LEU A 1 84 ? -9.462 1.776 0.221 1.00 95.56 84 LEU A O 1
ATOM 663 N N . THR A 1 85 ? -10.448 3.466 -0.843 1.00 94.69 85 THR A N 1
ATOM 664 C CA . THR A 1 85 ? -11.810 3.229 -0.323 1.00 94.69 85 THR A CA 1
ATOM 665 C C . THR A 1 85 ? -12.382 1.832 -0.607 1.00 94.69 85 THR A C 1
ATOM 667 O O . THR A 1 85 ? -13.319 1.404 0.071 1.00 94.69 85 THR A O 1
ATOM 670 N N . ASN A 1 86 ? -11.825 1.105 -1.584 1.00 95.88 86 ASN A N 1
ATOM 671 C CA . ASN A 1 86 ? -12.205 -0.273 -1.913 1.00 95.88 86 ASN A CA 1
ATOM 672 C C . ASN A 1 86 ? -11.342 -1.349 -1.246 1.00 95.88 86 ASN A C 1
ATOM 674 O O . ASN A 1 86 ? -11.613 -2.536 -1.443 1.00 95.88 86 ASN A O 1
ATOM 678 N N . LEU A 1 87 ? -10.333 -0.954 -0.467 1.00 96.88 87 LEU A N 1
ATOM 679 C CA . LEU A 1 87 ? -9.367 -1.878 0.105 1.00 96.88 87 LEU A CA 1
ATOM 680 C C . LEU A 1 87 ? -10.029 -2.783 1.143 1.00 96.88 87 LEU A C 1
ATOM 682 O O . LEU A 1 87 ? -10.720 -2.313 2.043 1.00 96.88 87 LEU A O 1
ATOM 686 N N . VAL A 1 88 ? -9.784 -4.083 1.005 1.00 96.06 88 VAL A N 1
ATOM 687 C CA . VAL A 1 88 ? -10.280 -5.136 1.898 1.00 96.06 88 VAL A CA 1
ATOM 688 C C . VAL A 1 88 ? -9.137 -5.756 2.691 1.00 96.06 88 VAL A C 1
ATOM 690 O O . VAL A 1 88 ? -9.314 -6.102 3.860 1.00 96.06 88 VAL A O 1
ATOM 693 N N . ARG A 1 89 ? -7.955 -5.891 2.078 1.00 96.06 89 ARG A N 1
ATOM 694 C CA . ARG A 1 89 ? -6.776 -6.480 2.720 1.00 96.06 89 ARG A CA 1
ATOM 695 C C . ARG A 1 89 ? -5.550 -5.600 2.535 1.00 96.06 89 ARG A C 1
ATOM 697 O O . ARG A 1 89 ? -5.218 -5.254 1.399 1.00 96.06 89 ARG A O 1
ATOM 704 N N . LEU A 1 90 ? -4.889 -5.292 3.646 1.00 95.44 90 LEU A N 1
ATOM 705 C CA . LEU A 1 90 ? -3.642 -4.541 3.694 1.00 95.44 90 LEU A CA 1
ATOM 706 C C . LEU A 1 90 ? -2.595 -5.320 4.492 1.00 95.44 90 LEU A C 1
ATOM 708 O O . LEU A 1 90 ? -2.807 -5.593 5.673 1.00 95.44 90 LEU A O 1
ATOM 712 N N . TYR A 1 91 ? -1.471 -5.638 3.853 1.00 95.44 91 TYR A N 1
ATOM 713 C CA . TYR A 1 91 ? -0.317 -6.276 4.488 1.00 95.44 91 TYR A CA 1
ATOM 714 C C . TYR A 1 91 ? 0.895 -5.363 4.415 1.00 95.44 91 TYR A C 1
ATOM 716 O O . TYR A 1 91 ? 1.247 -4.859 3.348 1.00 95.44 91 TYR A O 1
ATOM 724 N N . MET A 1 92 ? 1.522 -5.119 5.560 1.00 92.56 92 MET A N 1
ATOM 725 C CA . MET A 1 92 ? 2.580 -4.114 5.668 1.00 92.56 92 MET A CA 1
ATOM 726 C C . MET A 1 92 ? 3.589 -4.390 6.784 1.00 92.56 92 MET A C 1
ATOM 728 O O . MET A 1 92 ? 4.488 -3.568 6.990 1.00 92.56 92 MET A O 1
ATOM 732 N N . ALA A 1 93 ? 3.490 -5.535 7.469 1.00 91.06 93 ALA A N 1
ATOM 733 C CA . ALA A 1 93 ? 4.482 -5.994 8.438 1.00 91.06 93 ALA A CA 1
ATOM 734 C C . ALA A 1 93 ? 5.857 -6.263 7.790 1.00 91.06 93 ALA A C 1
ATOM 736 O O . ALA A 1 93 ? 6.013 -6.238 6.570 1.00 91.06 93 ALA A O 1
ATOM 737 N N . GLY A 1 94 ? 6.895 -6.489 8.600 1.00 90.00 94 GLY A N 1
ATOM 738 C CA . GLY A 1 94 ? 8.234 -6.813 8.081 1.00 90.00 94 GLY A CA 1
ATOM 739 C C . GLY A 1 94 ? 8.900 -5.646 7.339 1.00 90.00 94 GLY A C 1
ATOM 740 O O . GLY A 1 94 ? 9.629 -5.844 6.370 1.00 90.00 94 GLY A O 1
ATOM 741 N N . ASN A 1 95 ? 8.631 -4.418 7.781 1.00 90.44 95 ASN A N 1
ATOM 742 C CA . ASN A 1 95 ? 9.241 -3.192 7.268 1.00 90.44 95 ASN A CA 1
ATOM 743 C C . ASN A 1 95 ? 9.841 -2.402 8.437 1.00 90.44 95 ASN A C 1
ATOM 745 O O . ASN A 1 95 ? 9.522 -2.663 9.591 1.00 90.44 95 ASN A O 1
ATOM 749 N N . SER A 1 96 ? 10.657 -1.395 8.138 1.00 90.31 96 SER A N 1
ATOM 750 C CA . SER A 1 96 ? 11.232 -0.468 9.125 1.00 90.31 96 SER A CA 1
ATOM 751 C C . SER A 1 96 ? 10.331 0.754 9.373 1.00 90.31 96 SER A C 1
ATOM 753 O O . SER A 1 96 ? 10.816 1.855 9.645 1.00 90.31 96 SER A O 1
ATOM 755 N N . LEU A 1 97 ? 9.014 0.587 9.215 1.00 90.00 97 LEU A N 1
ATOM 756 C CA . LEU A 1 97 ? 8.031 1.648 9.438 1.00 90.00 97 LEU A CA 1
ATOM 757 C C . LEU A 1 97 ? 8.069 2.089 10.906 1.00 90.00 97 LEU A C 1
ATOM 759 O O . LEU A 1 97 ? 8.380 1.296 11.781 1.00 90.00 97 LEU A O 1
ATOM 763 N N . ILE A 1 98 ? 7.775 3.349 11.196 1.00 88.81 98 ILE A N 1
ATOM 764 C CA . ILE A 1 98 ? 7.780 3.890 12.566 1.00 88.81 98 ILE A CA 1
ATOM 765 C C . ILE A 1 98 ? 6.515 4.716 12.813 1.00 88.81 98 ILE A C 1
ATOM 767 O O . ILE A 1 98 ? 5.672 4.846 11.927 1.00 88.81 98 ILE A O 1
ATOM 771 N N . GLY A 1 99 ? 6.376 5.274 14.017 1.00 86.44 99 GLY A N 1
ATOM 772 C CA . GLY A 1 99 ? 5.213 6.078 14.398 1.00 86.44 99 GLY A CA 1
ATOM 773 C C . GLY A 1 99 ? 4.057 5.206 14.871 1.00 86.44 99 GLY A C 1
ATOM 774 O O . GLY A 1 99 ? 4.291 4.192 15.526 1.00 86.44 99 GLY A O 1
ATOM 775 N N . SER A 1 100 ? 2.826 5.596 14.549 1.00 84.25 100 SER A N 1
ATOM 776 C CA . SER A 1 100 ? 1.601 4.840 14.827 1.00 84.25 100 SER A CA 1
ATOM 777 C C . SER A 1 100 ? 0.811 4.579 13.546 1.00 84.25 100 SER A C 1
ATOM 779 O O . SER A 1 100 ? 1.067 5.172 12.494 1.00 84.25 100 SER A O 1
ATOM 781 N N . LEU A 1 101 ? -0.178 3.691 13.635 1.00 84.50 101 LEU A N 1
ATOM 782 C CA . LEU A 1 101 ? -1.143 3.499 12.562 1.00 84.50 101 LEU A CA 1
ATOM 783 C C . LEU A 1 101 ? -1.924 4.812 12.339 1.00 84.50 101 LEU A C 1
ATOM 785 O O . LEU A 1 101 ? -2.515 5.330 13.293 1.00 84.50 101 LEU A O 1
ATOM 789 N N . PRO A 1 102 ? -1.946 5.374 11.118 1.00 86.88 102 PRO A N 1
ATOM 790 C CA . PRO A 1 102 ? -2.599 6.653 10.886 1.00 86.88 102 PRO A CA 1
ATOM 791 C C . PRO A 1 102 ? -4.114 6.537 11.116 1.00 86.88 102 PRO A C 1
ATOM 793 O O . PRO A 1 102 ? -4.739 5.641 10.538 1.00 86.88 102 PRO A O 1
ATOM 796 N N . PRO A 1 103 ? -4.744 7.463 11.867 1.00 85.19 103 PRO A N 1
ATOM 797 C CA . PRO A 1 103 ? -6.175 7.399 12.160 1.00 85.19 103 PRO A CA 1
ATOM 798 C C . PRO A 1 103 ? -7.081 7.352 10.924 1.00 85.19 103 PRO A C 1
ATOM 800 O O . PRO A 1 103 ? -8.189 6.826 10.948 1.00 85.19 103 PRO A O 1
ATOM 803 N N . GLN A 1 104 ? -6.596 7.884 9.808 1.00 88.06 104 GLN A N 1
ATOM 804 C CA . GLN A 1 104 ? -7.276 7.874 8.522 1.00 88.06 104 GLN A CA 1
ATOM 805 C C . GLN A 1 104 ? -7.525 6.451 7.999 1.00 88.06 104 GLN A C 1
ATOM 807 O O . GLN A 1 104 ? -8.504 6.241 7.283 1.00 88.06 104 GLN A O 1
ATOM 812 N N . LEU A 1 105 ? -6.711 5.460 8.380 1.00 85.81 105 LEU A N 1
ATOM 813 C CA . LEU A 1 105 ? -6.936 4.064 8.002 1.00 85.81 105 LEU A CA 1
ATOM 814 C C . LEU A 1 105 ? -8.258 3.525 8.576 1.00 85.81 105 LEU A C 1
ATOM 816 O O . LEU A 1 105 ? -8.937 2.743 7.914 1.00 85.81 105 LEU A O 1
ATOM 820 N N . PHE A 1 106 ? -8.680 4.014 9.747 1.00 81.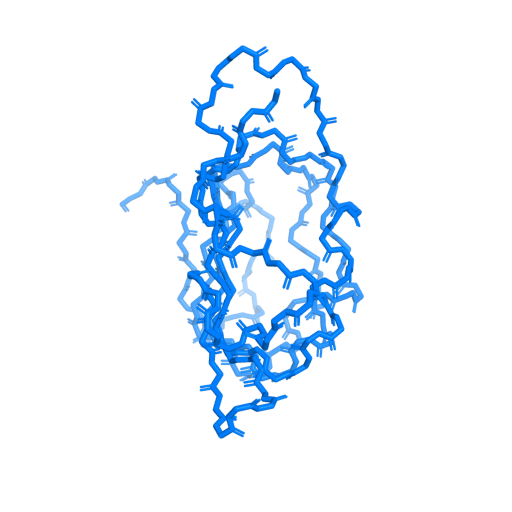00 106 PHE A N 1
ATOM 821 C CA . PHE A 1 106 ? -9.956 3.642 10.369 1.00 81.00 106 PHE A CA 1
ATOM 822 C C . PHE A 1 106 ? -11.181 4.133 9.573 1.00 81.00 106 PHE A C 1
ATOM 824 O O . PHE A 1 106 ? -12.302 3.698 9.821 1.00 81.00 106 PHE A O 1
ATOM 831 N N . SER A 1 107 ? -10.996 5.016 8.582 1.00 86.56 107 SER A N 1
ATOM 832 C CA . SER A 1 107 ? -12.079 5.452 7.689 1.00 86.56 107 SER A CA 1
ATOM 833 C C . SER A 1 107 ? -12.404 4.448 6.572 1.00 86.56 107 SER A C 1
ATOM 835 O O . SER A 1 107 ? -13.450 4.565 5.922 1.00 86.56 107 SER A O 1
ATOM 837 N N . LEU A 1 108 ? -11.548 3.442 6.352 1.00 90.56 108 LEU A N 1
ATOM 838 C CA . LEU A 1 108 ? -11.719 2.436 5.305 1.00 90.56 108 LEU A CA 1
ATOM 839 C C . LEU A 1 108 ? -12.795 1.412 5.684 1.00 90.56 108 LEU A C 1
ATOM 841 O O . LEU A 1 108 ? -12.526 0.356 6.247 1.00 90.56 108 LEU A O 1
ATOM 845 N N . ARG A 1 109 ? -14.044 1.704 5.311 1.00 89.12 109 ARG A N 1
ATOM 846 C CA . ARG A 1 109 ? -15.228 0.901 5.679 1.00 89.12 109 ARG A CA 1
ATOM 847 C C . ARG A 1 109 ? -15.244 -0.534 5.149 1.00 89.12 109 ARG A C 1
ATOM 849 O O . ARG A 1 109 ? -16.061 -1.327 5.608 1.00 89.12 109 ARG A O 1
ATOM 856 N N . ARG A 1 110 ? -14.425 -0.832 4.140 1.00 93.69 110 ARG A N 1
ATOM 857 C CA . ARG A 1 110 ? -14.336 -2.151 3.496 1.00 93.69 110 ARG A CA 1
ATOM 858 C C . ARG A 1 110 ? -13.132 -2.957 3.963 1.00 93.69 110 ARG A C 1
ATOM 860 O O . ARG A 1 110 ? -13.030 -4.116 3.576 1.00 93.69 110 ARG A O 1
ATOM 867 N N . LEU A 1 111 ? -12.247 -2.361 4.763 1.00 92.94 111 LEU A N 1
ATOM 868 C CA . LEU A 1 111 ? -11.086 -3.060 5.284 1.00 92.94 111 LEU A CA 1
ATOM 869 C C . LEU A 1 111 ? -11.575 -4.172 6.212 1.00 92.94 111 LEU A C 1
ATOM 871 O O . LEU A 1 111 ? -12.404 -3.934 7.083 1.00 92.94 111 LEU A O 1
ATOM 875 N N . GLU A 1 112 ? -11.080 -5.384 5.998 1.00 91.88 11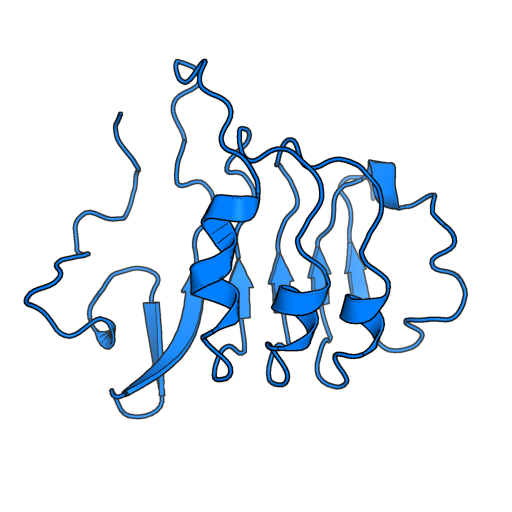2 GLU A N 1
ATOM 876 C CA . GLU A 1 112 ? -11.422 -6.571 6.788 1.00 91.88 112 GLU A CA 1
ATOM 877 C C . GLU A 1 112 ? -10.173 -7.204 7.409 1.00 91.88 112 GLU A C 1
ATOM 879 O O . GLU A 1 112 ? -10.260 -7.813 8.475 1.00 91.88 112 GLU A O 1
ATOM 884 N N . TYR A 1 113 ? -9.014 -7.050 6.758 1.00 91.56 113 TYR A N 1
ATOM 885 C CA . TYR A 1 113 ? -7.741 -7.625 7.187 1.00 91.56 113 TYR A CA 1
ATOM 886 C C . TYR A 1 113 ? -6.643 -6.566 7.177 1.00 91.56 113 TYR A C 1
ATOM 888 O O . TYR A 1 113 ? -6.397 -5.932 6.146 1.00 91.56 113 TYR A O 1
ATOM 896 N N . LEU A 1 114 ? -5.964 -6.429 8.314 1.00 90.75 114 LEU A N 1
ATOM 897 C CA . LEU A 1 114 ? -4.799 -5.572 8.482 1.00 90.75 114 LEU A CA 1
ATOM 898 C C . LEU A 1 114 ? -3.668 -6.366 9.138 1.00 90.75 114 LEU A C 1
ATOM 900 O O . LEU A 1 114 ? -3.779 -6.766 10.295 1.00 90.75 114 LEU A O 1
ATOM 904 N N . ASP A 1 115 ? -2.576 -6.559 8.409 1.00 90.44 115 ASP A N 1
ATOM 905 C CA . ASP A 1 115 ? -1.315 -7.048 8.965 1.00 90.44 115 ASP A CA 1
ATOM 906 C C . ASP A 1 115 ? -0.352 -5.872 9.148 1.00 90.44 115 ASP A C 1
ATOM 908 O O . ASP A 1 115 ? 0.052 -5.228 8.176 1.00 90.44 115 ASP A O 1
ATOM 912 N N . GLN A 1 116 ? -0.030 -5.568 10.403 1.00 87.12 116 GLN A N 1
ATOM 913 C CA . GLN A 1 116 ? 0.698 -4.370 10.812 1.00 87.12 116 GLN A CA 1
ATOM 914 C C . GLN A 1 116 ? 1.997 -4.693 11.559 1.00 87.12 116 GLN A C 1
ATOM 916 O O . GLN A 1 116 ? 2.288 -5.832 11.917 1.00 87.12 116 GLN A O 1
ATOM 921 N N . GLN A 1 117 ? 2.789 -3.655 11.831 1.00 84.00 117 GLN A N 1
ATOM 922 C CA . GLN A 1 117 ? 3.986 -3.790 12.654 1.00 84.00 117 GLN A CA 1
ATOM 923 C C . GLN A 1 117 ? 3.631 -4.239 14.079 1.00 84.00 117 GLN A C 1
ATOM 925 O O . GLN A 1 117 ? 2.694 -3.714 14.681 1.00 84.00 117 GLN A O 1
ATOM 930 N N . SER A 1 118 ? 4.404 -5.168 14.648 1.00 77.75 118 SER A N 1
ATOM 931 C CA . SER A 1 118 ? 4.130 -5.720 15.984 1.00 77.75 118 SER A CA 1
ATOM 932 C C . SER A 1 118 ? 4.156 -4.654 17.084 1.00 77.75 118 SER A C 1
ATOM 934 O O . SER A 1 118 ? 3.319 -4.678 17.976 1.00 77.75 118 SER A O 1
ATOM 936 N N . PHE A 1 119 ? 5.042 -3.658 16.995 1.00 77.44 119 PHE A N 1
ATOM 937 C CA . PHE A 1 119 ? 5.136 -2.567 17.977 1.00 77.44 119 PHE A CA 1
ATOM 938 C C . PHE A 1 119 ? 3.960 -1.573 17.941 1.00 77.44 119 PHE A C 1
ATOM 940 O O . PHE A 1 119 ? 3.829 -0.765 18.860 1.00 77.44 119 PHE A O 1
ATOM 947 N N . TRP A 1 120 ? 3.075 -1.632 16.938 1.00 73.81 120 TRP A N 1
ATOM 948 C CA . TRP A 1 120 ? 1.837 -0.838 16.908 1.00 73.81 120 TRP A CA 1
ATOM 949 C C . TRP A 1 120 ? 0.679 -1.478 17.676 1.00 73.81 120 TRP A C 1
ATOM 951 O O . TRP A 1 120 ? -0.363 -0.847 17.841 1.00 73.81 120 TRP A O 1
ATOM 961 N N . SER A 1 121 ? 0.850 -2.688 18.218 1.00 66.94 121 SER A N 1
ATOM 962 C CA . SER A 1 121 ? -0.175 -3.345 19.040 1.00 66.94 121 SER A CA 1
ATOM 963 C C . SER A 1 121 ? -0.533 -2.565 20.314 1.00 66.94 121 SER A C 1
ATOM 965 O O . SER A 1 121 ? -1.600 -2.784 20.878 1.00 66.94 121 SER A O 1
ATOM 967 N N . ASN A 1 122 ? 0.338 -1.649 20.762 1.00 61.06 122 ASN A N 1
ATOM 968 C CA . ASN A 1 122 ? 0.181 -0.897 22.013 1.00 61.06 122 ASN A CA 1
ATOM 969 C C . ASN A 1 122 ? -0.429 0.507 21.841 1.00 61.06 122 ASN A C 1
ATOM 971 O O . ASN A 1 122 ? -0.769 1.142 22.839 1.00 61.06 122 ASN A O 1
ATOM 975 N N . SER A 1 123 ? -0.580 1.019 20.6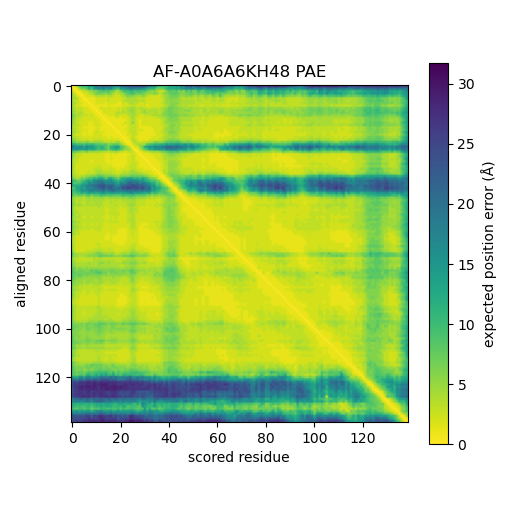13 1.00 57.00 123 SER A N 1
ATOM 976 C CA . SER A 1 123 ? -1.202 2.327 20.375 1.00 57.00 123 SER A CA 1
ATOM 977 C C . SER A 1 123 ? -2.722 2.182 20.324 1.00 57.00 123 SER A C 1
ATOM 979 O O . SER A 1 123 ? -3.246 1.965 19.242 1.00 57.00 123 SER A O 1
ATOM 981 N N . THR A 1 124 ? -3.410 2.247 21.474 1.00 51.56 124 THR A N 1
ATOM 982 C CA . THR A 1 124 ? -4.882 2.410 21.627 1.00 51.56 124 THR A CA 1
ATOM 983 C C . THR A 1 124 ? -5.706 2.036 20.382 1.00 51.56 124 THR A C 1
ATOM 985 O O . THR A 1 124 ? -6.265 2.893 19.702 1.00 51.56 124 THR A O 1
ATOM 988 N N . ILE A 1 125 ? -5.760 0.737 20.075 1.00 56.72 125 ILE A N 1
ATOM 989 C CA . ILE A 1 125 ? -6.584 0.134 19.006 1.00 56.72 125 ILE A CA 1
ATOM 990 C C . ILE A 1 125 ? -8.045 -0.047 19.476 1.00 56.72 125 ILE A C 1
ATOM 992 O O . ILE A 1 125 ? -8.878 -0.617 18.780 1.00 56.72 125 ILE A O 1
ATOM 996 N N . THR A 1 126 ? -8.387 0.449 20.664 1.00 47.41 126 THR A N 1
ATOM 997 C CA . THR A 1 126 ? -9.501 -0.082 21.452 1.00 47.41 126 THR A CA 1
ATOM 998 C C . THR A 1 126 ? -10.912 0.228 20.960 1.00 47.41 126 THR A C 1
ATOM 1000 O O . THR A 1 126 ? -11.797 -0.483 21.398 1.00 47.41 126 THR A O 1
ATOM 1003 N N . ASP A 1 127 ? -11.148 1.151 20.018 1.00 47.75 127 ASP A N 1
ATOM 1004 C CA . ASP A 1 127 ? -12.532 1.450 19.579 1.00 47.75 127 ASP A CA 1
ATOM 1005 C C . ASP A 1 127 ? -12.730 1.589 18.055 1.00 47.75 127 ASP A C 1
ATOM 1007 O O . ASP A 1 127 ? -13.839 1.845 17.586 1.00 47.75 127 ASP A O 1
ATOM 1011 N N . ALA A 1 128 ? -11.680 1.447 17.240 1.00 53.03 128 ALA A N 1
ATOM 1012 C CA . ALA A 1 128 ? -11.757 1.807 15.817 1.00 53.03 128 ALA A CA 1
ATOM 1013 C C . ALA A 1 128 ? -12.014 0.624 14.861 1.00 53.03 128 ALA A C 1
ATOM 1015 O O . ALA A 1 128 ? -12.260 0.834 13.673 1.00 53.03 128 ALA A O 1
ATOM 1016 N N . PHE A 1 129 ? -11.977 -0.618 15.357 1.00 56.56 129 PHE A N 1
ATOM 1017 C CA . PHE A 1 129 ? -11.953 -1.815 14.514 1.00 56.56 129 PHE A CA 1
ATOM 1018 C C . PHE A 1 129 ? -12.692 -3.031 15.100 1.00 56.56 129 PHE A C 1
ATOM 1020 O O . PHE A 1 129 ? -12.239 -4.159 14.931 1.00 56.56 129 PHE A O 1
ATOM 1027 N N . ASP A 1 130 ? -13.898 -2.868 15.652 1.00 58.38 130 ASP A N 1
ATOM 1028 C CA . ASP A 1 130 ? -14.746 -4.028 16.019 1.00 58.38 130 ASP A CA 1
ATOM 1029 C C . ASP A 1 130 ? -15.009 -5.002 14.843 1.00 58.38 130 ASP A C 1
ATOM 1031 O O . ASP A 1 130 ? -15.478 -6.123 15.033 1.00 58.38 130 ASP A O 1
ATOM 1035 N N . LYS A 1 131 ? -14.719 -4.582 13.602 1.00 65.50 131 LYS A N 1
ATOM 1036 C CA . LYS A 1 131 ? -14.939 -5.349 12.367 1.00 65.50 131 LYS A CA 1
ATOM 1037 C C . LYS A 1 131 ? -13.669 -5.863 11.682 1.00 65.50 131 LYS A C 1
ATOM 1039 O O . LYS A 1 131 ? -13.795 -6.694 10.785 1.00 65.50 131 LYS A O 1
ATOM 1044 N N . VAL A 1 132 ? -12.476 -5.384 12.044 1.00 73.75 132 VAL A N 1
ATOM 1045 C CA . VAL A 1 132 ? -11.241 -5.674 11.289 1.00 73.75 132 VAL A CA 1
ATOM 1046 C C . VAL A 1 132 ? -10.392 -6.688 12.030 1.00 73.75 132 VAL A C 1
ATOM 1048 O O . VAL A 1 132 ? -10.094 -6.531 13.210 1.00 73.75 132 VAL A O 1
ATOM 1051 N N . ARG A 1 133 ? -9.971 -7.735 11.321 1.00 77.38 133 ARG A N 1
ATOM 1052 C CA . ARG A 1 133 ? -9.025 -8.717 11.845 1.00 77.38 133 ARG A CA 1
ATOM 1053 C C . ARG A 1 133 ? -7.619 -8.138 11.740 1.00 77.38 133 ARG A C 1
ATOM 1055 O O . ARG A 1 133 ? -7.100 -7.972 10.634 1.00 77.38 133 ARG A O 1
ATOM 1062 N N . ILE A 1 134 ? -7.035 -7.817 12.891 1.00 74.31 134 ILE A N 1
ATOM 1063 C CA . ILE A 1 134 ? -5.691 -7.248 13.001 1.00 74.31 134 ILE A CA 1
ATOM 1064 C C . ILE A 1 134 ? -4.717 -8.351 13.402 1.00 74.31 134 ILE A C 1
ATOM 1066 O O . ILE A 1 134 ? -4.950 -9.058 14.380 1.00 74.31 134 ILE A O 1
ATOM 1070 N N . PHE A 1 135 ? -3.616 -8.459 12.665 1.00 71.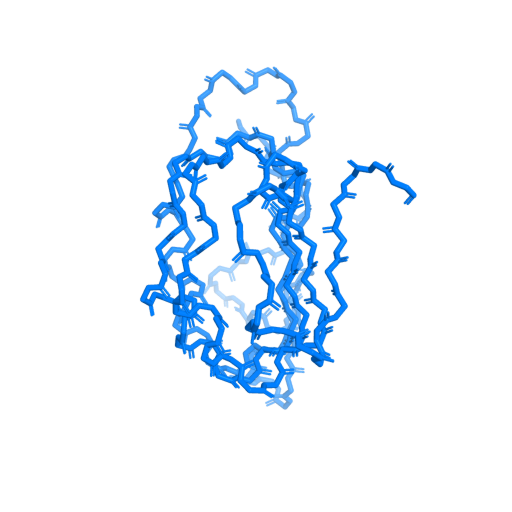06 135 PHE A N 1
ATOM 1071 C CA . PHE A 1 135 ? -2.508 -9.352 12.976 1.00 71.06 135 PHE A CA 1
ATOM 1072 C C . PHE A 1 135 ? -1.214 -8.542 13.103 1.00 71.06 135 PHE A C 1
ATOM 1074 O O . PHE A 1 135 ? -1.008 -7.546 12.410 1.00 71.06 135 PHE A O 1
ATOM 1081 N N . GLY A 1 136 ? -0.357 -8.963 14.024 1.00 61.81 136 GLY A N 1
ATOM 1082 C CA . GLY A 1 136 ? 1.028 -8.526 14.143 1.00 61.81 136 GLY A CA 1
ATOM 1083 C C . GLY A 1 136 ? 1.836 -9.727 14.617 1.00 61.81 136 GLY A C 1
ATOM 1084 O O . GLY A 1 136 ? 1.309 -10.562 15.350 1.00 61.81 136 GLY A O 1
ATOM 1085 N N . PHE A 1 137 ? 3.083 -9.870 14.170 1.00 48.72 137 PHE A N 1
ATOM 1086 C CA . PHE A 1 137 ? 3.918 -11.013 14.557 1.00 48.72 137 PHE A CA 1
ATOM 1087 C C . PHE A 1 137 ? 3.996 -11.136 16.091 1.00 48.72 137 PHE A C 1
ATOM 1089 O O . PHE A 1 137 ? 4.525 -10.233 16.744 1.00 48.72 137 PHE A O 1
ATOM 1096 N N . GLY A 1 138 ? 3.455 -12.229 16.654 1.00 44.69 138 GLY A N 1
ATOM 1097 C CA . GLY A 1 138 ? 3.430 -12.448 18.106 1.00 44.69 138 GLY A CA 1
ATOM 1098 C C . GLY A 1 138 ? 2.380 -13.396 18.708 1.00 44.69 138 GLY A C 1
ATOM 1099 O O . GLY A 1 138 ? 2.448 -13.589 19.918 1.00 44.69 138 GLY A O 1
ATOM 1100 N N . THR A 1 139 ? 1.462 -14.003 17.943 1.00 34.75 139 THR A N 1
ATOM 1101 C CA . THR A 1 139 ? 0.608 -15.134 18.392 1.00 34.75 139 THR A CA 1
ATOM 1102 C C . THR A 1 139 ? 0.229 -16.038 17.234 1.00 34.75 139 THR A C 1
ATOM 1104 O O . THR A 1 139 ? -0.184 -15.466 16.198 1.00 34.75 139 THR A O 1
#

Radius of gyration: 15.13 Å; Cα contacts (8 Å, |Δi|>4): 268; chains: 1; bounding box: 38×26×45 Å

InterPro domains:
  IPR013210 Leucine-rich repeat-containing N-terminal, plant-type [PF08263] (6-23)
  IPR032675 Leucine-rich repeat domain superfamily [G3DSA:3.80.10.10] (2-133)
  IPR051848 Polygalacturonase-Inhibiting Protein [PTHR48059] (6-115)

Foldseek 3Di:
DQFPQQPQPDPVDQCCPRPQWHADPSPATATHAQAQRAVDPPPPDAAELVVCQVVLCRLNYQYDANAQNARHEEAHPLVSLLSVLNYAEYHHYNYRYDDEDRPSNLNNPNHAEEEDEPVNVPPPPPPSPPRHDYDYPDD

Mean predicted aligned error: 6.48 Å

Solvent-accessible surface area (backbone atoms only — not comparable to full-atom values): 7760 Å² total; per-residue (Å²): 137,72,66,53,80,53,88,61,65,47,97,91,52,69,60,55,73,16,64,55,37,38,45,55,89,79,77,34,55,27,32,42,56,48,53,45,30,48,78,56,87,82,63,83,69,73,38,58,38,72,78,50,55,72,64,31,69,46,43,56,21,32,34,43,32,56,18,44,34,54,36,41,21,46,52,67,64,27,75,40,54,43,46,29,56,49,24,28,36,41,35,47,23,55,42,45,58,44,86,64,81,42,75,41,52,64,67,31,84,48,42,41,37,39,35,38,52,49,86,47,75,74,62,83,68,84,81,69,44,98,75,42,51,75,46,43,82,85,124

pLDDT: mean 84.33, std 14.18, range [34.75, 98.06]

Secondary structure (DSSP, 8-state):
---TT-TT--TTS-GGGSTTEEEETTTEEEEEE-TTS---TT----EEGGGGGGGGG-TT-SEEE-TT-S-EEE---HHHHHT-TT--EEE--SSEE-S---GGGGG-TT--EEE--GGGGGS--TTT-TT-EEE-S--

Organism: Hevea brasiliensis (NCBI:txid3981)

Sequence (139 aa):
MELSGLESWNSTSDCCHWERVRCHNSQKVTRLDLFHLTPSLAMKTLVKSDVLAPLFHLQTLIFLDISYNGHIQGEIPGVGLANLTNLVRLYMAGNSLIGSLPPQLFSLRRLEYLDQQSFWSNSTITDAFDKVRIFGFGT